Protein AF-A0A0F9T7G4-F1 (afdb_monomer_lite)

pLDDT: mean 80.65, std 13.35, range [39.0, 92.88]

Radius of gyration: 14.15 Å; chains: 1; bounding box: 26×25×47 Å

Organism: NCBI:txid412755

Secondary structure (DSSP, 8-state):
------EEEEEEETTS-EEEESSHHHHHHHHHHHHHHHHHSPP-SS---EEEEEEEE---SS-PPPEEEEEEE--

Foldseek 3Di:
DPPPFQWWKWKQWQVRDIDIHSDPVVSVVVQVVRLVVLVVDDDDPVGWIKMWIWTAGPDDPDGDDTHTPDIDTDD

Sequence (75 aa):
MIVGRKMKYRVMAFDGAQEDFDTEPEARVLFNKKKAQVEKAKVTDEIKPSCNIHRCYHDESTPRRCEIIERFNKV

Structure (mmCIF, N/CA/C/O backbone):
data_AF-A0A0F9T7G4-F1
#
_entry.id   AF-A0A0F9T7G4-F1
#
loop_
_atom_site.group_PDB
_atom_site.id
_atom_site.type_symbol
_atom_site.label_atom_id
_atom_site.label_alt_id
_atom_site.label_comp_id
_atom_site.label_asym_id
_atom_site.label_entity_id
_atom_site.label_seq_id
_atom_site.pdbx_PDB_ins_code
_atom_site.Cartn_x
_atom_site.Cartn_y
_atom_site.Cartn_z
_atom_site.occupancy
_atom_site.B_iso_or_equiv
_atom_site.auth_seq_id
_atom_site.auth_comp_id
_atom_site.auth_asym_id
_atom_site.auth_atom_id
_atom_site.pdbx_PDB_model_num
ATOM 1 N N . MET A 1 1 ? 8.487 -1.665 -31.792 1.00 39.00 1 MET A N 1
ATOM 2 C CA . MET A 1 1 ? 7.767 -0.973 -30.702 1.00 39.00 1 MET A CA 1
ATOM 3 C C . MET A 1 1 ? 8.230 -1.601 -29.400 1.00 39.00 1 MET A C 1
ATOM 5 O O . MET A 1 1 ? 7.877 -2.741 -29.139 1.00 39.00 1 MET A O 1
ATOM 9 N N . ILE A 1 2 ? 9.124 -0.945 -28.657 1.00 40.88 2 ILE A N 1
ATOM 10 C CA . ILE A 1 2 ? 9.572 -1.468 -27.360 1.00 40.88 2 ILE A CA 1
ATOM 11 C C . ILE A 1 2 ? 8.437 -1.161 -26.391 1.00 40.88 2 ILE A C 1
ATOM 13 O O . ILE A 1 2 ? 8.287 -0.023 -25.953 1.00 40.88 2 ILE A O 1
ATOM 17 N N . VAL A 1 3 ? 7.577 -2.148 -26.144 1.00 47.97 3 VAL A N 1
ATOM 18 C CA . VAL A 1 3 ? 6.569 -2.063 -25.088 1.00 47.97 3 VAL A CA 1
ATOM 19 C C . VAL A 1 3 ? 7.359 -1.920 -23.793 1.00 47.97 3 VAL A C 1
ATOM 21 O O . VAL A 1 3 ? 8.055 -2.841 -23.365 1.00 47.97 3 VAL A O 1
ATOM 24 N N . GLY A 1 4 ? 7.380 -0.700 -23.257 1.00 46.16 4 GLY A N 1
ATOM 25 C CA . GLY A 1 4 ? 8.073 -0.390 -22.020 1.00 46.16 4 GLY A CA 1
ATOM 26 C C . GLY A 1 4 ? 7.517 -1.290 -20.929 1.00 46.16 4 GLY A C 1
ATOM 27 O O . GLY A 1 4 ? 6.348 -1.178 -20.574 1.00 46.16 4 GLY A O 1
ATOM 28 N N . ARG A 1 5 ? 8.361 -2.199 -20.447 1.00 57.12 5 ARG A N 1
ATOM 29 C CA . ARG A 1 5 ? 8.113 -3.093 -19.316 1.00 57.12 5 ARG A CA 1
ATOM 30 C C . ARG A 1 5 ? 7.620 -2.247 -18.137 1.00 57.12 5 ARG A C 1
ATOM 32 O O . ARG A 1 5 ? 8.422 -1.525 -17.551 1.00 57.12 5 ARG A O 1
ATOM 39 N N . LYS A 1 6 ? 6.331 -2.273 -17.795 1.00 66.38 6 LYS A N 1
ATOM 40 C CA . LYS A 1 6 ? 5.788 -1.444 -16.703 1.00 66.38 6 LYS A CA 1
ATOM 41 C C . LYS A 1 6 ? 5.482 -2.307 -15.487 1.00 66.38 6 LYS A C 1
ATOM 43 O O . LYS A 1 6 ? 4.338 -2.653 -15.212 1.00 66.38 6 LYS A O 1
ATOM 48 N N . MET A 1 7 ? 6.540 -2.659 -14.760 1.00 80.12 7 MET A N 1
ATOM 49 C CA . MET A 1 7 ? 6.409 -2.976 -13.338 1.00 80.12 7 MET A CA 1
ATOM 50 C C . MET A 1 7 ? 5.776 -1.763 -12.649 1.00 80.12 7 MET A C 1
ATOM 52 O O . MET A 1 7 ? 6.198 -0.634 -12.897 1.00 80.12 7 MET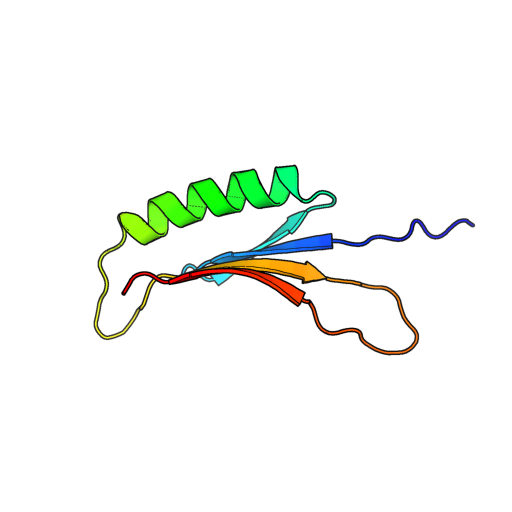 A O 1
ATOM 56 N N . LYS A 1 8 ? 4.762 -1.995 -11.818 1.00 86.75 8 LYS A N 1
ATOM 57 C CA . LYS A 1 8 ? 4.076 -0.947 -11.062 1.00 86.75 8 LYS A CA 1
ATOM 58 C C . LYS A 1 8 ? 4.107 -1.264 -9.576 1.00 86.75 8 LYS A C 1
ATOM 60 O O . LYS A 1 8 ? 4.093 -2.428 -9.174 1.00 86.75 8 LYS A O 1
ATOM 65 N N . TYR A 1 9 ? 4.119 -0.222 -8.765 1.00 89.62 9 TYR A N 1
ATOM 66 C CA . TYR A 1 9 ? 4.021 -0.306 -7.319 1.00 89.62 9 TYR A CA 1
ATOM 67 C C . TYR A 1 9 ? 2.650 0.192 -6.895 1.00 89.62 9 TYR A C 1
ATOM 69 O O . TYR A 1 9 ? 2.349 1.370 -7.052 1.00 89.62 9 TYR A O 1
ATOM 77 N N . ARG A 1 10 ? 1.818 -0.698 -6.363 1.00 89.75 10 ARG A N 1
ATOM 78 C CA . ARG A 1 10 ? 0.463 -0.376 -5.925 1.00 89.75 10 ARG A CA 1
ATOM 79 C C . ARG A 1 10 ? 0.427 -0.162 -4.426 1.00 89.75 10 ARG A C 1
ATOM 81 O O . ARG A 1 10 ? 0.750 -1.073 -3.666 1.00 89.75 10 ARG A O 1
ATOM 88 N N . VAL A 1 11 ? -0.025 1.000 -3.987 1.00 90.94 11 VAL A N 1
ATOM 89 C CA . VAL A 1 11 ? -0.337 1.258 -2.579 1.00 90.94 11 VAL A CA 1
ATOM 90 C C . VAL A 1 11 ? -1.831 1.071 -2.388 1.00 90.94 11 VAL A C 1
ATOM 92 O O . VAL A 1 11 ? -2.620 1.705 -3.081 1.00 90.94 11 VAL A O 1
ATOM 95 N N . MET A 1 12 ? -2.218 0.211 -1.450 1.00 89.81 12 MET A N 1
ATOM 96 C CA . MET A 1 12 ? -3.599 0.077 -1.000 1.00 89.81 12 MET A CA 1
ATOM 97 C C . MET A 1 12 ? -3.701 0.502 0.464 1.00 89.81 12 MET A C 1
ATOM 99 O O . MET A 1 12 ? -2.810 0.241 1.276 1.00 89.81 12 MET A O 1
ATOM 103 N N . ALA A 1 13 ? -4.776 1.199 0.803 1.00 87.50 13 ALA A N 1
ATOM 104 C CA . ALA A 1 13 ? -5.034 1.676 2.153 1.00 87.50 13 ALA A CA 1
ATOM 105 C C . ALA A 1 13 ? -6.480 1.382 2.578 1.00 87.50 13 ALA A C 1
ATOM 107 O O . ALA A 1 13 ? -7.335 1.039 1.762 1.00 87.50 13 ALA A O 1
ATOM 108 N N . PHE A 1 14 ? -6.738 1.452 3.885 1.00 83.31 14 PHE A N 1
ATOM 109 C CA . PHE A 1 14 ? -8.021 1.083 4.497 1.00 83.31 14 PHE A CA 1
ATOM 110 C C . PHE A 1 14 ? -9.207 1.934 4.054 1.00 83.31 14 PHE A C 1
ATOM 112 O O . PHE A 1 14 ? -10.346 1.502 4.178 1.00 83.31 14 PHE A O 1
ATOM 119 N N . ASP A 1 15 ? -8.941 3.131 3.543 1.00 79.25 15 ASP A N 1
ATOM 120 C CA . ASP A 1 15 ? -9.927 4.036 2.961 1.00 79.25 15 ASP A CA 1
ATOM 121 C C . ASP A 1 15 ? -10.367 3.605 1.552 1.00 79.25 15 ASP A C 1
ATOM 123 O O . ASP A 1 15 ? -11.118 4.316 0.893 1.00 79.25 15 ASP A O 1
ATOM 127 N N . GLY A 1 16 ? -9.896 2.449 1.071 1.00 78.25 16 GLY A N 1
ATOM 128 C CA . GLY A 1 16 ? -10.187 1.940 -0.266 1.00 78.25 16 GLY A CA 1
ATOM 129 C C . GLY A 1 16 ? -9.357 2.605 -1.363 1.00 78.25 16 GLY A C 1
ATOM 130 O O . GLY A 1 16 ? -9.517 2.256 -2.532 1.00 78.25 16 GLY A O 1
ATOM 131 N N . ALA A 1 17 ? -8.449 3.522 -1.010 1.00 80.06 17 ALA A N 1
ATOM 132 C CA . ALA A 1 17 ? -7.542 4.140 -1.964 1.00 80.06 17 ALA A CA 1
ATOM 133 C C . ALA A 1 17 ? -6.585 3.086 -2.537 1.00 80.06 17 ALA A C 1
ATOM 135 O O . ALA A 1 17 ? -5.915 2.370 -1.787 1.00 80.06 17 ALA A O 1
ATOM 136 N N . GLN A 1 18 ? -6.525 3.009 -3.868 1.00 86.44 18 GLN A N 1
ATOM 137 C CA . GLN A 1 18 ? -5.561 2.205 -4.613 1.00 86.44 18 GLN A CA 1
ATOM 138 C C . GLN A 1 18 ? -4.857 3.112 -5.617 1.00 86.44 18 GLN A C 1
ATOM 140 O O . GLN A 1 18 ? -5.496 3.631 -6.530 1.00 86.44 18 GLN A O 1
ATOM 145 N N . GLU A 1 19 ? -3.555 3.313 -5.441 1.00 88.81 19 GLU A N 1
ATOM 146 C CA . GLU A 1 19 ? -2.752 4.159 -6.327 1.00 88.81 19 GLU A CA 1
ATOM 147 C C . GLU A 1 19 ? -1.551 3.379 -6.862 1.00 88.81 19 GLU A C 1
ATOM 149 O O . GLU A 1 19 ? -0.840 2.718 -6.101 1.00 88.81 19 GLU A O 1
ATOM 154 N N . ASP A 1 20 ? -1.346 3.455 -8.179 1.00 88.19 20 ASP A N 1
ATOM 155 C CA . ASP A 1 20 ? -0.272 2.777 -8.902 1.00 88.19 20 ASP A CA 1
ATOM 156 C C . ASP A 1 20 ? 0.845 3.765 -9.264 1.00 88.19 20 ASP A C 1
ATOM 158 O O . ASP A 1 20 ? 0.603 4.799 -9.883 1.00 88.19 20 ASP A O 1
ATOM 162 N N . PHE A 1 21 ? 2.083 3.402 -8.944 1.00 89.31 21 PHE A N 1
ATOM 163 C CA . PHE A 1 21 ? 3.289 4.192 -9.190 1.00 89.31 21 PHE A CA 1
ATOM 164 C C . PHE A 1 21 ? 4.256 3.449 -10.109 1.00 89.31 21 PHE A C 1
ATOM 166 O O . PHE A 1 21 ? 4.292 2.219 -10.128 1.00 89.31 21 PHE A O 1
ATOM 173 N N . ASP A 1 22 ? 5.069 4.184 -10.866 1.00 86.81 22 ASP A N 1
ATOM 174 C CA . ASP A 1 22 ? 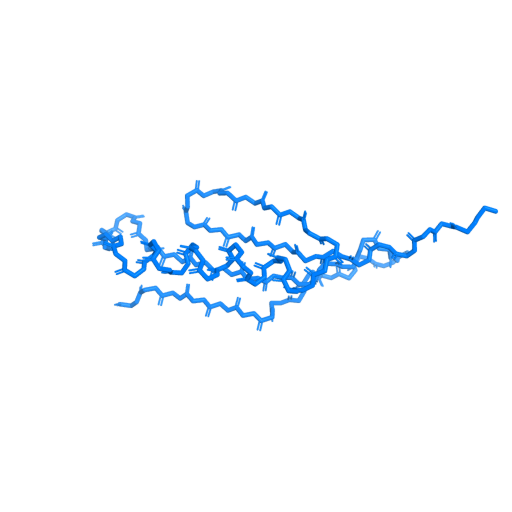6.128 3.592 -11.693 1.00 86.81 22 ASP A CA 1
ATOM 175 C C . ASP A 1 22 ? 7.347 3.168 -10.859 1.00 86.81 22 ASP A C 1
ATOM 177 O O . ASP A 1 22 ? 8.065 2.247 -11.248 1.00 86.81 22 ASP A O 1
ATOM 181 N N . THR A 1 23 ? 7.572 3.790 -9.695 1.00 86.94 23 THR A N 1
ATOM 182 C CA . THR A 1 23 ? 8.749 3.526 -8.858 1.00 86.94 23 THR A CA 1
ATOM 183 C C . THR A 1 23 ? 8.407 3.226 -7.393 1.00 86.94 23 THR A C 1
ATOM 185 O O . THR A 1 23 ? 7.422 3.721 -6.840 1.00 86.94 23 THR A O 1
ATOM 188 N N . GLU A 1 24 ? 9.247 2.414 -6.735 1.00 88.50 24 GLU A N 1
ATOM 189 C CA . GLU A 1 24 ? 9.095 2.092 -5.308 1.00 88.50 24 GLU A CA 1
ATOM 190 C C . GLU A 1 24 ? 9.179 3.330 -4.407 1.00 88.50 24 GLU A C 1
ATOM 192 O O . GLU A 1 24 ? 8.362 3.435 -3.492 1.00 88.50 24 GLU A O 1
ATOM 197 N N . PRO A 1 25 ? 10.120 4.277 -4.619 1.00 90.75 25 PRO A N 1
ATOM 198 C CA . PRO A 1 25 ? 10.224 5.457 -3.769 1.00 90.75 25 PRO A CA 1
ATOM 199 C C . PRO A 1 25 ? 8.948 6.302 -3.773 1.00 90.75 25 PRO A C 1
ATOM 201 O O . PRO A 1 25 ? 8.515 6.741 -2.710 1.00 90.75 25 PRO A O 1
ATOM 204 N N . GLU A 1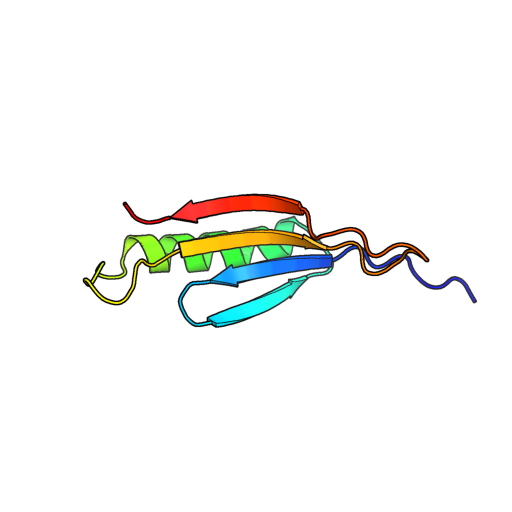 26 ? 8.304 6.481 -4.930 1.00 90.81 26 GLU A N 1
ATOM 205 C CA . GLU A 1 26 ? 7.038 7.218 -5.032 1.00 90.81 26 GLU A CA 1
ATOM 206 C C . GLU A 1 26 ? 5.916 6.516 -4.259 1.00 90.81 26 GLU A C 1
ATOM 208 O O . GLU A 1 26 ? 5.240 7.134 -3.430 1.00 90.81 26 GLU A O 1
ATOM 213 N N . ALA A 1 27 ? 5.787 5.200 -4.441 1.00 91.25 27 ALA A N 1
ATOM 214 C CA . ALA A 1 27 ? 4.834 4.399 -3.685 1.00 91.25 27 ALA A CA 1
ATOM 215 C C . ALA A 1 27 ? 5.126 4.420 -2.175 1.00 91.25 27 ALA A C 1
ATOM 217 O O . ALA A 1 27 ? 4.203 4.523 -1.366 1.00 91.25 27 ALA A O 1
ATOM 218 N N . ARG A 1 28 ? 6.400 4.396 -1.760 1.00 92.56 28 ARG A N 1
ATOM 219 C CA . ARG A 1 28 ? 6.798 4.503 -0.346 1.00 92.56 28 ARG A CA 1
ATOM 220 C C . ARG A 1 28 ? 6.427 5.849 0.264 1.00 92.56 28 ARG A C 1
ATOM 222 O O . ARG A 1 28 ? 6.039 5.884 1.431 1.00 92.56 28 ARG A O 1
ATOM 229 N N . VAL A 1 29 ? 6.509 6.949 -0.487 1.00 92.50 29 VAL A N 1
ATOM 230 C CA . VAL A 1 29 ? 6.076 8.269 0.000 1.00 92.50 29 VAL A CA 1
ATOM 231 C C . VAL A 1 29 ? 4.590 8.246 0.349 1.00 92.50 29 VAL A C 1
ATOM 233 O O . VAL A 1 29 ? 4.217 8.671 1.446 1.00 92.50 29 VAL A O 1
ATOM 236 N N . LEU A 1 30 ? 3.738 7.724 -0.540 1.00 90.44 30 LEU A N 1
ATOM 237 C CA . LEU A 1 30 ? 2.308 7.609 -0.251 1.00 90.44 30 LEU A CA 1
ATOM 238 C C . LEU A 1 30 ? 2.043 6.607 0.878 1.00 90.44 30 LEU A C 1
ATOM 240 O O . LEU A 1 30 ? 1.280 6.911 1.795 1.00 90.44 30 LEU A O 1
ATOM 244 N N . PHE A 1 31 ? 2.702 5.450 0.855 1.00 91.88 31 PHE A N 1
ATOM 245 C CA . PHE A 1 31 ? 2.580 4.439 1.899 1.00 91.88 31 PHE A CA 1
ATOM 246 C C . PHE A 1 31 ? 2.911 5.013 3.279 1.00 91.88 31 PHE A C 1
ATOM 248 O O . PHE A 1 31 ? 2.127 4.833 4.200 1.00 91.88 31 PHE A O 1
ATOM 255 N N . ASN A 1 32 ? 3.996 5.777 3.430 1.00 91.31 32 ASN A N 1
ATOM 256 C CA . ASN A 1 32 ? 4.353 6.412 4.701 1.00 91.31 32 ASN A CA 1
ATOM 257 C C . ASN A 1 32 ? 3.319 7.459 5.142 1.00 91.31 32 ASN A C 1
ATOM 259 O O . ASN A 1 32 ? 2.976 7.530 6.324 1.00 91.31 32 ASN A O 1
ATOM 263 N N . LYS A 1 33 ? 2.766 8.239 4.202 1.00 90.69 33 LYS A N 1
ATOM 264 C CA . LYS A 1 33 ? 1.661 9.167 4.497 1.00 90.69 33 LYS A CA 1
ATOM 265 C C . LYS A 1 33 ? 0.424 8.418 4.999 1.00 90.69 33 LYS A C 1
ATOM 267 O O . LYS A 1 33 ? -0.168 8.826 5.997 1.00 90.69 33 LYS A O 1
ATOM 272 N N . LYS A 1 34 ? 0.042 7.321 4.337 1.00 89.06 34 LYS A N 1
ATOM 273 C CA . LYS A 1 34 ? -1.104 6.482 4.720 1.00 89.06 34 LYS A CA 1
ATOM 274 C C . LYS A 1 34 ? -0.841 5.719 6.017 1.00 89.06 34 LYS A C 1
ATOM 276 O O . LYS A 1 34 ? -1.736 5.647 6.845 1.00 89.06 34 LYS A O 1
ATOM 281 N N . LYS A 1 35 ? 0.382 5.250 6.255 1.00 89.44 35 LYS A N 1
ATOM 282 C CA . LYS A 1 35 ? 0.820 4.620 7.506 1.00 89.44 35 LYS A CA 1
ATOM 283 C C . LYS A 1 35 ? 0.611 5.553 8.694 1.00 89.44 35 LYS A C 1
ATOM 285 O O . LYS A 1 35 ? -0.065 5.172 9.640 1.00 89.44 35 LYS A O 1
ATOM 290 N N . ALA A 1 36 ? 1.056 6.805 8.593 1.00 88.62 36 ALA A N 1
ATOM 291 C CA . ALA A 1 36 ? 0.819 7.802 9.636 1.00 88.62 36 ALA A CA 1
ATOM 292 C C . ALA A 1 36 ? -0.682 8.089 9.861 1.00 88.62 36 ALA A C 1
ATOM 294 O O . ALA A 1 36 ? -1.097 8.391 10.980 1.00 88.62 36 ALA A O 1
ATOM 295 N N . GLN A 1 37 ? -1.513 7.997 8.814 1.00 86.19 37 GLN A N 1
ATOM 296 C CA . GLN A 1 37 ? -2.972 8.100 8.946 1.00 86.19 37 GLN A CA 1
ATOM 297 C C . GLN A 1 37 ? -3.568 6.867 9.630 1.00 86.19 37 GLN A C 1
ATOM 299 O O . GLN A 1 37 ? -4.381 7.027 10.531 1.00 86.19 37 GLN A O 1
ATOM 304 N N . VAL A 1 38 ? -3.132 5.660 9.262 1.00 87.00 38 VAL A N 1
ATOM 305 C CA . VAL A 1 38 ? -3.524 4.394 9.900 1.00 87.00 38 VAL A CA 1
ATOM 306 C C . VAL A 1 38 ? -3.158 4.407 11.384 1.00 87.00 38 VAL A C 1
ATOM 308 O O . VAL A 1 38 ? -3.995 4.073 12.216 1.00 87.00 38 VAL A O 1
ATOM 311 N N . GLU A 1 39 ? -1.955 4.864 11.741 1.00 87.69 39 GLU A N 1
ATOM 312 C CA . GLU A 1 39 ? -1.511 5.000 13.135 1.00 87.69 39 GLU A CA 1
ATOM 313 C C . GLU A 1 39 ? -2.3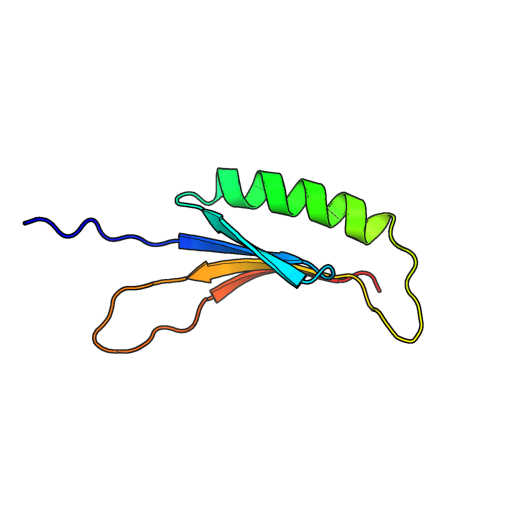94 5.955 13.944 1.00 87.69 39 GLU A C 1
ATOM 315 O O . GLU A 1 39 ? -2.680 5.690 15.112 1.00 87.69 39 GLU A O 1
ATOM 320 N N . LYS A 1 40 ? -2.883 7.036 13.330 1.00 85.75 40 LYS A N 1
ATOM 321 C CA . LYS A 1 40 ? -3.784 8.002 13.979 1.00 85.75 40 LYS A CA 1
ATOM 322 C C . LYS A 1 40 ? -5.256 7.585 13.940 1.00 85.75 40 LYS A C 1
ATOM 324 O O . LYS A 1 40 ? -6.031 8.034 14.782 1.00 85.75 40 LYS A O 1
ATOM 329 N N . ALA A 1 41 ? -5.650 6.739 12.992 1.00 83.12 41 ALA A N 1
ATOM 330 C CA . ALA A 1 41 ? -7.026 6.294 12.825 1.00 83.12 41 ALA A CA 1
ATOM 331 C C . ALA A 1 41 ? -7.480 5.476 14.040 1.00 83.12 41 ALA A C 1
ATOM 333 O O . ALA A 1 41 ? -6.734 4.649 14.570 1.00 83.12 41 ALA A O 1
ATOM 334 N N . LYS A 1 42 ? -8.707 5.706 14.509 1.00 80.25 42 LYS A N 1
ATOM 3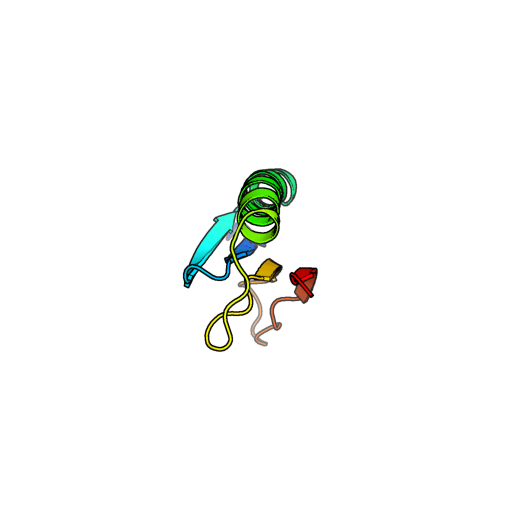35 C CA . LYS A 1 42 ? -9.292 4.873 15.565 1.00 80.25 42 LYS A CA 1
ATOM 336 C C . LYS A 1 42 ? -9.598 3.494 14.985 1.00 80.25 42 LYS A C 1
ATOM 338 O O . LYS A 1 42 ? -10.230 3.404 13.939 1.00 80.25 42 LYS A O 1
ATOM 343 N N . VAL A 1 43 ? -9.143 2.447 15.669 1.00 81.06 43 VAL A N 1
ATOM 344 C CA . VAL A 1 43 ? -9.589 1.081 15.387 1.00 81.06 43 VAL A CA 1
ATOM 345 C C . VAL A 1 43 ? -11.006 0.976 15.934 1.00 81.06 43 VAL A C 1
ATOM 347 O O . VAL A 1 43 ? -11.222 1.234 17.119 1.00 81.06 43 VAL A O 1
ATOM 350 N N . THR A 1 44 ? -11.967 0.674 15.071 1.00 79.00 44 THR A N 1
ATOM 351 C CA . THR A 1 44 ? -13.340 0.347 15.469 1.00 79.00 44 THR A CA 1
ATOM 352 C C . THR A 1 44 ? -13.584 -1.133 15.204 1.00 79.00 44 THR A C 1
ATOM 354 O O . THR A 1 44 ? -12.827 -1.764 14.466 1.00 79.00 44 THR A O 1
ATOM 357 N N . ASP A 1 45 ? -14.633 -1.701 15.799 1.00 73.50 45 ASP A N 1
ATOM 358 C CA . ASP A 1 45 ? -14.993 -3.114 15.595 1.00 73.50 45 ASP A CA 1
ATOM 359 C C . ASP A 1 45 ? -15.215 -3.450 14.106 1.00 73.50 45 ASP A C 1
ATOM 361 O O . ASP A 1 45 ? -14.917 -4.551 13.648 1.00 73.50 45 ASP A O 1
ATOM 365 N N . GLU A 1 46 ? -15.656 -2.460 13.328 1.00 77.62 46 GLU A N 1
ATOM 366 C CA . GLU A 1 46 ? -15.980 -2.596 11.907 1.00 77.62 46 GLU A CA 1
ATOM 367 C C . GLU A 1 46 ? -14.784 -2.345 10.975 1.00 77.62 46 GLU A C 1
ATOM 369 O O . GLU A 1 46 ? -14.748 -2.876 9.864 1.00 77.62 46 GLU A O 1
ATOM 374 N N . ILE A 1 47 ? -13.795 -1.540 11.390 1.00 76.62 47 ILE A N 1
ATOM 375 C CA . ILE A 1 47 ? -12.690 -1.115 10.521 1.00 76.62 47 ILE A CA 1
ATOM 376 C C . ILE A 1 47 ? -11.358 -1.243 11.254 1.00 76.62 47 ILE A C 1
ATOM 378 O O . ILE A 1 47 ? -11.037 -0.488 12.176 1.00 76.62 47 ILE A O 1
ATOM 382 N N . LYS A 1 48 ? -10.525 -2.160 10.756 1.00 81.19 48 LYS A N 1
ATOM 383 C CA . LYS A 1 48 ? -9.115 -2.272 11.132 1.00 81.19 48 LYS A CA 1
ATOM 384 C C . LYS A 1 48 ? -8.272 -1.532 10.098 1.00 81.19 48 LYS A C 1
ATOM 386 O O . LYS A 1 48 ? -8.079 -2.056 8.999 1.00 81.19 48 LYS A O 1
ATOM 391 N N . PRO A 1 49 ? -7.791 -0.314 10.399 1.00 85.31 49 PRO A N 1
ATOM 392 C CA . PRO A 1 49 ? -7.023 0.444 9.439 1.00 85.31 49 PRO A CA 1
ATOM 393 C C . PRO A 1 49 ? -5.698 -0.279 9.145 1.00 85.31 49 PRO A C 1
ATOM 395 O O . PRO A 1 49 ? -4.938 -0.672 10.034 1.00 85.31 49 PRO A O 1
ATOM 398 N N . SER A 1 50 ? -5.445 -0.474 7.859 1.00 87.31 50 SER A N 1
ATOM 399 C CA . SER A 1 50 ? -4.255 -1.090 7.289 1.00 87.31 50 SER A CA 1
ATOM 400 C C . SER A 1 50 ? -3.786 -0.321 6.059 1.00 87.31 50 SER A C 1
ATOM 402 O O . SER A 1 50 ? -4.593 0.279 5.349 1.00 87.31 50 SER A O 1
ATOM 404 N N . CYS A 1 51 ? -2.497 -0.389 5.759 1.00 90.75 51 CYS A N 1
ATOM 405 C CA . CYS A 1 51 ? -1.951 0.018 4.472 1.00 90.75 51 CYS A CA 1
ATOM 406 C C . CYS A 1 51 ? -0.903 -0.987 4.000 1.00 90.75 51 CYS A C 1
ATOM 408 O O . CYS A 1 51 ? -0.206 -1.615 4.795 1.00 90.75 51 CYS A O 1
ATOM 410 N N . ASN A 1 52 ? -0.788 -1.169 2.694 1.00 91.62 52 ASN A N 1
ATOM 411 C CA . ASN A 1 52 ? 0.120 -2.126 2.087 1.00 91.62 52 ASN A CA 1
ATOM 412 C C . ASN A 1 52 ? 0.624 -1.631 0.737 1.00 91.62 52 ASN A C 1
ATOM 414 O O . ASN A 1 52 ? -0.102 -1.008 -0.028 1.00 91.62 52 ASN A O 1
ATOM 418 N N . ILE A 1 53 ? 1.882 -1.936 0.451 1.00 92.88 53 ILE A N 1
ATOM 419 C CA . ILE A 1 53 ? 2.527 -1.685 -0.833 1.00 92.88 53 ILE A CA 1
ATOM 420 C C . ILE A 1 53 ? 2.794 -3.020 -1.521 1.00 92.88 53 ILE A C 1
ATOM 422 O O . ILE A 1 53 ? 3.294 -3.972 -0.919 1.00 92.88 53 ILE A O 1
ATOM 426 N N . HIS A 1 54 ? 2.409 -3.088 -2.786 1.00 91.38 54 HIS A N 1
ATOM 427 C CA . HIS A 1 54 ? 2.459 -4.265 -3.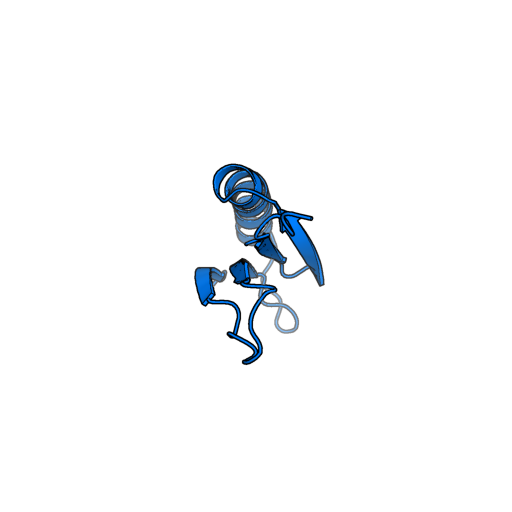633 1.00 91.38 54 HIS A CA 1
ATOM 428 C C . HIS A 1 54 ? 3.313 -3.972 -4.857 1.00 91.38 54 HIS A C 1
ATOM 430 O O . HIS A 1 54 ? 3.267 -2.877 -5.408 1.00 91.38 54 HIS A O 1
ATOM 436 N N . ARG A 1 55 ? 4.057 -4.968 -5.317 1.00 88.94 55 ARG A N 1
ATOM 437 C CA . ARG A 1 55 ? 4.779 -4.971 -6.583 1.00 88.94 55 ARG A CA 1
ATOM 438 C C . ARG A 1 55 ? 3.956 -5.751 -7.598 1.00 88.94 55 ARG A C 1
ATOM 440 O O . ARG A 1 55 ? 3.848 -6.970 -7.490 1.00 88.94 55 ARG A O 1
ATOM 447 N N . CYS A 1 56 ? 3.353 -5.059 -8.553 1.00 84.44 56 CYS A N 1
ATOM 448 C CA . CYS A 1 56 ? 2.518 -5.654 -9.588 1.00 84.44 56 CYS A CA 1
ATOM 449 C C . CYS A 1 56 ? 3.284 -5.745 -10.914 1.00 84.44 56 CYS A C 1
ATOM 451 O O . CYS A 1 56 ? 3.810 -4.754 -11.429 1.00 84.44 56 CYS A O 1
ATOM 453 N N . TYR A 1 57 ? 3.325 -6.950 -11.479 1.00 79.69 57 TYR A N 1
ATOM 454 C CA . TYR A 1 57 ? 3.906 -7.229 -12.789 1.00 79.69 57 TYR A CA 1
ATOM 455 C C . TYR A 1 57 ? 2.766 -7.342 -13.801 1.00 79.69 57 TYR A C 1
ATOM 457 O O . TYR A 1 57 ? 2.078 -8.355 -13.855 1.00 79.69 57 TYR A O 1
ATOM 465 N N . HIS A 1 58 ? 2.533 -6.282 -14.577 1.00 68.75 58 HIS A N 1
ATOM 466 C CA . HIS A 1 58 ? 1.427 -6.211 -15.543 1.00 68.75 58 HIS A CA 1
ATOM 467 C C . HIS A 1 58 ? 1.742 -6.867 -16.899 1.00 68.75 58 HIS A C 1
ATOM 469 O O . HIS A 1 58 ? 1.090 -6.565 -17.894 1.00 68.75 58 HIS A O 1
ATOM 475 N N . ASP A 1 59 ? 2.734 -7.753 -16.949 1.00 61.88 59 ASP A N 1
ATOM 476 C CA . ASP A 1 59 ? 3.242 -8.333 -18.187 1.00 61.88 59 ASP A CA 1
ATOM 477 C C . ASP A 1 59 ? 3.669 -9.777 -17.920 1.00 61.88 59 ASP A C 1
ATOM 479 O O . ASP A 1 59 ? 4.728 -10.017 -17.350 1.00 61.88 59 ASP A O 1
ATOM 483 N N . GLU A 1 60 ? 2.807 -10.733 -18.254 1.00 50.88 60 GLU A N 1
ATOM 484 C CA . GLU A 1 60 ? 3.222 -12.052 -18.722 1.00 50.88 60 GLU A CA 1
ATOM 485 C C . GLU A 1 60 ? 1.995 -12.787 -19.274 1.00 50.88 60 GLU A C 1
ATOM 487 O O . GLU A 1 60 ? 0.870 -12.629 -18.798 1.00 50.88 60 GLU A O 1
ATOM 492 N N . SER A 1 61 ? 2.223 -13.662 -20.255 1.00 55.22 61 SER A N 1
ATOM 493 C CA . SER A 1 61 ? 1.268 -14.697 -20.690 1.00 55.22 61 SER A CA 1
ATOM 494 C C . SER A 1 61 ? 0.817 -15.633 -19.547 1.00 55.22 61 SER A C 1
ATOM 496 O O . SER A 1 61 ? -0.017 -16.512 -19.742 1.00 55.22 61 SER A O 1
ATOM 498 N N . THR A 1 62 ? 1.344 -15.415 -18.345 1.00 54.75 62 THR A N 1
ATOM 499 C CA . THR A 1 62 ? 0.935 -15.950 -17.056 1.00 54.75 62 THR A CA 1
ATOM 500 C C . THR A 1 62 ? 0.702 -14.781 -16.089 1.00 54.75 62 THR A C 1
ATOM 502 O O . THR A 1 62 ? 1.622 -14.005 -15.837 1.00 54.75 62 THR A O 1
ATOM 505 N N . PRO A 1 63 ? -0.491 -14.630 -15.492 1.00 59.22 63 PRO A N 1
ATOM 506 C CA . PRO A 1 63 ? -0.741 -13.570 -14.521 1.00 59.22 63 PRO A CA 1
ATOM 507 C C . PRO A 1 63 ? 0.113 -13.793 -13.264 1.00 59.22 63 PRO A C 1
ATOM 509 O O . PRO A 1 63 ? -0.237 -14.601 -12.397 1.00 59.22 63 PRO A O 1
ATOM 512 N N . ARG A 1 64 ? 1.241 -13.079 -13.138 1.00 66.31 64 ARG A N 1
ATOM 513 C CA . ARG A 1 64 ? 1.969 -13.017 -11.867 1.00 66.31 64 ARG A CA 1
ATOM 514 C C . ARG A 1 64 ? 1.147 -12.209 -10.876 1.00 66.31 64 ARG A C 1
ATOM 516 O O . ARG A 1 64 ? 0.760 -11.071 -11.134 1.00 66.31 64 ARG A O 1
ATOM 523 N N . ARG A 1 65 ? 0.868 -12.818 -9.725 1.00 72.12 65 ARG A N 1
ATOM 524 C CA . ARG A 1 65 ? 0.202 -12.130 -8.616 1.00 72.12 65 ARG A CA 1
ATOM 525 C C . ARG A 1 65 ? 1.092 -10.985 -8.140 1.00 72.12 65 ARG A C 1
ATOM 527 O O . ARG A 1 65 ? 2.312 -11.131 -8.113 1.00 72.12 65 ARG A O 1
ATOM 534 N N . CYS A 1 66 ? 0.478 -9.870 -7.752 1.00 82.12 66 CYS A N 1
ATOM 535 C CA . CYS A 1 66 ? 1.220 -8.804 -7.099 1.00 82.12 66 CYS A CA 1
ATOM 536 C C . CYS A 1 66 ? 1.865 -9.335 -5.811 1.00 82.12 66 CYS A C 1
ATOM 538 O O . CYS A 1 66 ? 1.222 -10.046 -5.035 1.00 82.12 66 CYS A O 1
ATOM 540 N N . GLU A 1 67 ? 3.126 -8.991 -5.586 1.00 87.50 67 GLU A N 1
ATOM 541 C CA . GLU A 1 67 ? 3.858 -9.372 -4.381 1.00 87.50 67 GLU A CA 1
ATOM 542 C C . GLU A 1 67 ? 3.730 -8.279 -3.326 1.00 87.50 67 GLU A C 1
ATOM 544 O O . GLU A 1 67 ? 3.936 -7.106 -3.621 1.00 87.50 67 GLU A O 1
ATOM 549 N N . ILE A 1 68 ? 3.416 -8.639 -2.083 1.00 89.06 68 ILE A N 1
ATOM 550 C CA . ILE A 1 68 ? 3.368 -7.666 -0.987 1.00 89.06 68 ILE A CA 1
ATOM 551 C C . ILE A 1 68 ? 4.806 -7.332 -0.594 1.00 89.06 68 ILE A C 1
ATOM 553 O O . ILE A 1 68 ? 5.525 -8.196 -0.101 1.00 89.06 68 ILE A O 1
ATOM 557 N N . ILE A 1 69 ? 5.206 -6.079 -0.791 1.00 90.75 69 ILE A N 1
ATOM 558 C CA . ILE A 1 69 ? 6.503 -5.568 -0.339 1.00 90.75 69 ILE A CA 1
ATOM 559 C C . ILE A 1 69 ? 6.437 -5.285 1.162 1.00 90.75 69 ILE A C 1
ATOM 561 O O . ILE A 1 69 ? 7.310 -5.689 1.921 1.00 90.75 69 ILE A O 1
ATOM 565 N N . GLU A 1 70 ? 5.389 -4.582 1.595 1.00 91.12 70 GLU A N 1
ATOM 566 C CA . GLU A 1 70 ? 5.218 -4.167 2.986 1.00 91.12 70 GLU A CA 1
ATOM 567 C C . GLU A 1 70 ? 3.728 -4.088 3.323 1.00 91.12 70 GLU A C 1
ATOM 569 O O . GLU A 1 70 ? 2.912 -3.628 2.520 1.00 91.12 70 GLU A O 1
ATOM 574 N N . ARG A 1 71 ? 3.362 -4.538 4.523 1.00 90.00 71 ARG A N 1
ATOM 575 C CA . ARG A 1 71 ? 2.018 -4.393 5.083 1.00 90.00 71 ARG A CA 1
ATOM 576 C C . ARG A 1 71 ? 2.144 -3.836 6.490 1.00 90.00 71 ARG A C 1
ATOM 578 O O . ARG A 1 71 ? 2.873 -4.379 7.311 1.00 90.00 71 ARG A O 1
ATOM 585 N N . PHE A 1 72 ? 1.377 -2.794 6.764 1.00 88.56 72 PHE A N 1
ATOM 586 C CA . PHE A 1 72 ? 1.200 -2.225 8.082 1.00 88.56 72 PHE A CA 1
ATOM 587 C C . PHE A 1 72 ? -0.266 -2.357 8.485 1.00 88.56 72 PHE A C 1
ATOM 589 O O . PHE A 1 72 ? -1.152 -1.834 7.812 1.00 88.56 72 PHE A O 1
ATOM 596 N N . ASN A 1 73 ? -0.508 -3.057 9.587 1.00 84.31 73 ASN A N 1
ATOM 597 C CA . ASN A 1 73 ? -1.825 -3.179 10.193 1.00 84.31 73 ASN A CA 1
ATOM 598 C C . ASN A 1 73 ? -1.756 -2.555 11.577 1.00 84.31 73 ASN A C 1
ATOM 600 O O . ASN A 1 73 ? -0.845 -2.876 12.343 1.00 84.31 73 ASN A O 1
ATOM 604 N N . LYS A 1 74 ? -2.727 -1.704 11.907 1.00 79.12 74 LYS A N 1
ATOM 605 C CA . LYS A 1 74 ? -2.893 -1.270 13.286 1.00 79.12 74 LYS A CA 1
ATOM 606 C C . LYS A 1 74 ? -3.530 -2.411 14.080 1.00 79.12 74 LYS A C 1
ATOM 608 O O . LYS A 1 74 ? -4.635 -2.843 13.749 1.00 79.12 74 LYS A O 1
ATOM 613 N N . VAL A 1 75 ? -2.781 -2.919 15.055 1.00 68.25 75 VAL A N 1
ATOM 614 C CA . VAL A 1 75 ? -3.217 -3.922 16.040 1.00 68.25 75 VAL A CA 1
ATOM 615 C C . VAL A 1 75 ? -3.768 -3.237 17.276 1.00 68.25 75 VAL A C 1
ATOM 617 O O . VAL A 1 75 ? -3.227 -2.165 17.634 1.00 68.25 75 VAL A O 1
#